Protein AF-A0A231RME1-F1 (afdb_monomer_lite)

Structure (mmCIF, N/CA/C/O backbone):
data_AF-A0A231RME1-F1
#
_entry.id   AF-A0A231RME1-F1
#
loop_
_atom_site.group_PDB
_atom_site.id
_atom_site.type_symbol
_atom_site.label_atom_id
_atom_site.label_alt_id
_atom_site.label_comp_id
_atom_site.label_asym_id
_atom_site.label_entity_id
_atom_site.label_seq_id
_atom_site.pdbx_PDB_ins_code
_atom_site.Cartn_x
_atom_site.Cartn_y
_atom_site.Cartn_z
_atom_site.occupancy
_atom_site.B_iso_or_equiv
_atom_site.auth_seq_id
_atom_site.auth_comp_id
_atom_site.auth_asym_id
_atom_site.auth_atom_id
_atom_site.pdbx_PDB_model_num
ATOM 1 N N . MET A 1 1 ? 8.980 -5.303 16.708 1.00 56.69 1 MET A N 1
ATOM 2 C CA . MET A 1 1 ? 8.091 -5.247 15.528 1.00 56.69 1 MET A CA 1
ATOM 3 C C . MET A 1 1 ? 6.682 -5.530 16.009 1.00 56.69 1 MET A C 1
ATOM 5 O O . MET A 1 1 ? 6.485 -6.589 16.591 1.00 56.69 1 MET A O 1
ATOM 9 N N . ASP A 1 2 ? 5.780 -4.563 15.848 1.00 77.31 2 ASP A N 1
ATOM 10 C CA . ASP A 1 2 ? 4.381 -4.606 16.298 1.00 77.31 2 ASP A CA 1
ATOM 11 C C . ASP A 1 2 ? 3.637 -5.811 15.682 1.00 77.31 2 ASP A C 1
ATOM 13 O O . ASP A 1 2 ? 3.772 -6.073 14.481 1.00 77.31 2 ASP A O 1
ATOM 17 N N . LEU A 1 3 ? 2.917 -6.584 16.503 1.00 76.12 3 LEU A N 1
ATOM 18 C CA . LEU A 1 3 ? 2.185 -7.781 16.069 1.00 76.12 3 LEU A CA 1
ATOM 19 C C . LEU A 1 3 ? 1.099 -7.414 15.048 1.00 76.12 3 LEU A C 1
ATOM 21 O O . LEU A 1 3 ? 0.933 -8.123 14.054 1.00 76.12 3 LEU A O 1
ATOM 25 N N . ASP A 1 4 ? 0.457 -6.262 15.228 1.00 84.50 4 ASP A N 1
ATOM 26 C CA . ASP A 1 4 ? -0.568 -5.745 14.319 1.00 84.50 4 ASP A CA 1
ATOM 27 C C . ASP A 1 4 ? -0.013 -5.523 12.908 1.00 84.50 4 ASP A C 1
ATOM 29 O O . ASP A 1 4 ? -0.642 -5.875 11.907 1.00 84.50 4 ASP A O 1
ATOM 33 N N . LEU A 1 5 ? 1.206 -4.980 12.808 1.00 85.25 5 LEU A N 1
ATOM 34 C CA . LEU A 1 5 ? 1.858 -4.735 11.521 1.00 85.25 5 LEU A CA 1
ATOM 35 C C . LEU A 1 5 ? 2.251 -6.040 10.828 1.00 85.25 5 LEU A C 1
ATOM 37 O O . LEU A 1 5 ? 2.183 -6.113 9.602 1.00 85.25 5 LEU A O 1
ATOM 41 N N . LYS A 1 6 ? 2.619 -7.086 11.582 1.00 87.50 6 LYS A N 1
ATOM 42 C CA . LYS A 1 6 ? 2.860 -8.423 11.008 1.00 87.50 6 LYS A CA 1
ATOM 43 C C . LYS A 1 6 ? 1.594 -9.009 10.403 1.00 87.50 6 LYS A C 1
ATOM 45 O O . LYS A 1 6 ? 1.645 -9.512 9.282 1.00 87.50 6 LYS A O 1
ATOM 50 N N . ILE A 1 7 ? 0.486 -8.938 11.137 1.00 91.69 7 ILE A N 1
ATOM 51 C CA . ILE A 1 7 ? -0.817 -9.429 10.676 1.00 91.69 7 ILE A CA 1
ATOM 52 C C . ILE A 1 7 ? -1.236 -8.661 9.419 1.00 91.69 7 ILE A C 1
ATOM 54 O O . ILE A 1 7 ? -1.547 -9.275 8.401 1.00 91.69 7 ILE A O 1
ATOM 58 N N . SER A 1 8 ? -1.131 -7.332 9.454 1.00 93.44 8 SER A N 1
ATOM 59 C CA . SER A 1 8 ? -1.427 -6.449 8.320 1.00 93.44 8 SER A CA 1
ATOM 60 C C . SER A 1 8 ? -0.587 -6.782 7.084 1.00 93.44 8 SER A C 1
ATOM 62 O O . SER A 1 8 ? -1.101 -6.876 5.974 1.00 93.44 8 SER A O 1
ATOM 64 N N . LEU A 1 9 ? 0.713 -7.015 7.268 1.00 94.81 9 LEU A N 1
ATOM 65 C CA . LEU A 1 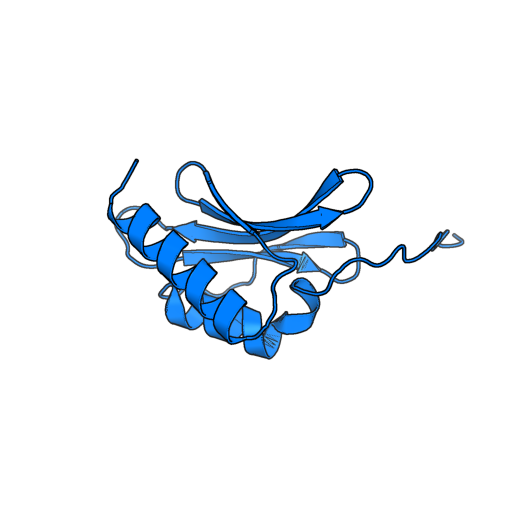9 ? 1.623 -7.395 6.191 1.00 94.81 9 LEU A CA 1
ATOM 66 C C . LEU A 1 9 ? 1.258 -8.756 5.582 1.00 94.81 9 LEU A C 1
ATOM 68 O O . LEU A 1 9 ? 1.270 -8.892 4.358 1.00 94.81 9 LEU A O 1
ATOM 72 N N . GLY A 1 10 ? 0.922 -9.750 6.409 1.00 95.31 10 GLY A N 1
ATOM 73 C CA . GLY A 1 10 ? 0.448 -11.054 5.938 1.00 95.31 10 GLY A CA 1
ATOM 74 C C . GLY A 1 10 ? -0.862 -10.945 5.159 1.00 95.31 10 GLY A C 1
ATOM 75 O O . GLY A 1 10 ? -0.981 -11.512 4.075 1.00 95.31 10 GLY A O 1
ATOM 76 N N . PHE A 1 11 ? -1.805 -10.148 5.664 1.00 95.44 11 PHE A N 1
ATOM 77 C CA . PHE A 1 11 ? -3.080 -9.876 5.005 1.00 95.44 11 PHE A CA 1
ATOM 78 C C . PHE A 1 11 ? -2.897 -9.273 3.605 1.00 95.44 11 PHE A C 1
ATOM 80 O O . PHE A 1 11 ? -3.428 -9.821 2.639 1.00 95.44 11 PHE A O 1
ATOM 87 N N . ILE A 1 12 ? -2.089 -8.210 3.467 1.00 96.62 12 ILE A N 1
ATOM 88 C CA . ILE A 1 12 ? -1.832 -7.584 2.157 1.00 96.62 12 ILE A CA 1
ATOM 89 C C . ILE A 1 12 ? -1.202 -8.598 1.197 1.00 96.62 12 ILE A C 1
ATOM 91 O O . ILE A 1 12 ? -1.660 -8.729 0.065 1.00 96.62 12 ILE A O 1
ATOM 95 N N . ARG A 1 13 ? -0.174 -9.340 1.636 1.00 96.69 13 ARG A N 1
ATOM 96 C CA . ARG A 1 13 ? 0.494 -10.341 0.785 1.00 96.69 13 ARG A CA 1
ATOM 97 C C . ARG A 1 13 ? -0.488 -11.383 0.263 1.00 96.69 13 ARG A C 1
ATOM 99 O O . ARG A 1 13 ? -0.495 -11.645 -0.935 1.00 96.69 13 ARG A O 1
ATOM 106 N N . ASN A 1 14 ? -1.329 -11.925 1.141 1.00 96.19 14 ASN A N 1
ATOM 107 C CA . ASN A 1 14 ? -2.317 -12.931 0.764 1.00 96.19 14 ASN A CA 1
ATOM 108 C C . ASN A 1 14 ? -3.341 -12.370 -0.229 1.00 96.19 14 ASN A C 1
ATOM 110 O O . ASN A 1 14 ? -3.657 -13.046 -1.205 1.00 96.19 14 ASN A O 1
ATOM 114 N N . LYS A 1 15 ? -3.823 -11.133 -0.030 1.00 95.88 15 LYS A N 1
ATOM 115 C CA . LYS A 1 15 ? -4.763 -10.504 -0.970 1.00 95.88 15 LYS A CA 1
ATOM 116 C C . LYS A 1 15 ? -4.120 -10.284 -2.341 1.00 95.88 15 LYS A C 1
ATOM 118 O O . LYS A 1 15 ? -4.689 -10.700 -3.344 1.00 95.88 15 LYS A O 1
ATOM 123 N N . LEU A 1 16 ? -2.919 -9.700 -2.397 1.00 95.81 16 LEU A N 1
ATOM 124 C CA . LEU A 1 16 ? -2.215 -9.466 -3.666 1.00 95.81 16 LEU A CA 1
ATOM 125 C C . LEU A 1 16 ? -1.930 -10.779 -4.413 1.00 95.81 16 LEU A C 1
ATOM 127 O O . LEU A 1 16 ? -2.120 -10.850 -5.626 1.00 95.81 16 LEU A O 1
ATOM 131 N N . GLN A 1 17 ? -1.538 -11.835 -3.693 1.00 95.25 17 GLN A N 1
ATOM 132 C CA . GLN A 1 17 ? -1.352 -13.169 -4.272 1.00 95.25 17 GLN A CA 1
ATOM 133 C C . GLN A 1 17 ? -2.659 -13.768 -4.798 1.00 95.25 17 GLN A C 1
ATOM 135 O O . GLN A 1 17 ? -2.672 -14.288 -5.911 1.00 95.25 17 GLN A O 1
ATOM 140 N N . ALA A 1 18 ? -3.758 -13.663 -4.047 1.00 96.00 18 ALA A N 1
ATOM 141 C CA . ALA A 1 18 ? -5.072 -14.136 -4.485 1.00 96.00 18 ALA A CA 1
ATOM 142 C C . ALA A 1 18 ? -5.570 -13.412 -5.750 1.00 96.00 18 ALA A C 1
ATOM 144 O O . ALA A 1 18 ? -6.309 -13.994 -6.539 1.00 96.00 18 ALA A O 1
ATOM 145 N N . MET A 1 19 ? -5.124 -12.172 -5.972 1.00 94.75 19 MET A N 1
ATOM 146 C CA . MET A 1 19 ? -5.403 -11.386 -7.180 1.00 94.75 19 MET A CA 1
ATOM 147 C C . MET A 1 19 ? -4.430 -11.659 -8.341 1.00 94.75 19 MET A C 1
ATOM 149 O O . MET A 1 19 ? -4.553 -11.043 -9.396 1.00 94.75 19 MET A O 1
ATOM 153 N N . GLY A 1 20 ? -3.446 -12.547 -8.169 1.00 95.38 20 GLY A N 1
ATOM 154 C CA . GLY A 1 20 ? -2.445 -12.852 -9.196 1.00 95.38 20 GLY A CA 1
ATOM 155 C C . GLY A 1 20 ? -1.363 -11.780 -9.379 1.00 95.38 20 GLY A C 1
ATOM 156 O O . GLY A 1 20 ? -0.592 -11.852 -10.333 1.00 95.38 20 GLY A O 1
ATOM 157 N N . LEU A 1 21 ? -1.253 -10.804 -8.471 1.00 94.62 21 LEU A N 1
ATOM 158 C CA . LEU A 1 21 ? -0.252 -9.729 -8.520 1.00 94.62 21 LEU A CA 1
ATOM 159 C C . LEU A 1 21 ? 1.092 -10.198 -7.936 1.00 94.62 21 LEU A C 1
ATOM 161 O O . LEU A 1 21 ? 1.607 -9.648 -6.961 1.00 94.62 21 LEU A O 1
ATOM 165 N N . THR A 1 22 ? 1.657 -11.259 -8.511 1.00 93.19 22 THR A N 1
ATOM 166 C CA . THR A 1 22 ? 2.834 -11.964 -7.969 1.00 93.19 22 THR A CA 1
ATOM 167 C C . THR A 1 22 ? 4.149 -11.204 -8.129 1.00 93.19 22 THR A C 1
ATOM 169 O O . THR A 1 22 ? 5.140 -11.565 -7.500 1.00 93.19 22 THR A O 1
ATOM 172 N N . HIS A 1 23 ? 4.183 -10.160 -8.960 1.00 92.94 23 HIS A N 1
ATOM 173 C CA . HIS A 1 23 ? 5.335 -9.262 -9.104 1.00 92.94 23 HIS A CA 1
ATOM 174 C C . HIS A 1 23 ? 5.470 -8.272 -7.940 1.00 92.94 23 HIS A C 1
ATOM 176 O O . HIS A 1 23 ? 6.490 -7.587 -7.836 1.00 92.94 23 HIS A O 1
ATOM 182 N N . LEU A 1 24 ? 4.456 -8.182 -7.074 1.00 95.75 24 LEU A N 1
ATOM 183 C CA . LEU A 1 24 ? 4.454 -7.298 -5.917 1.00 95.75 24 LEU A CA 1
ATOM 184 C C . LEU A 1 24 ? 4.964 -8.006 -4.665 1.00 95.75 24 LEU A C 1
ATOM 186 O O . LEU A 1 24 ? 4.630 -9.148 -4.356 1.00 95.75 24 LEU A O 1
ATOM 190 N N . SER A 1 25 ? 5.743 -7.265 -3.896 1.00 96.25 25 SER A N 1
ATOM 191 C CA . SER A 1 25 ? 6.221 -7.608 -2.569 1.00 96.25 25 SER A CA 1
ATOM 192 C C . SER A 1 25 ? 5.752 -6.564 -1.563 1.00 96.25 25 SER A C 1
ATOM 194 O O . SER A 1 25 ? 5.451 -5.420 -1.901 1.00 96.25 25 SER A O 1
ATOM 196 N N . VAL A 1 26 ? 5.682 -6.972 -0.296 1.00 96.75 26 VAL A N 1
ATOM 197 C CA . VAL A 1 26 ? 5.234 -6.108 0.801 1.00 96.75 26 VAL A CA 1
ATOM 198 C C . VAL A 1 26 ? 6.228 -6.192 1.943 1.00 96.75 26 VAL A C 1
ATOM 200 O O . VAL A 1 26 ? 6.609 -7.299 2.341 1.00 96.75 26 VAL A O 1
ATOM 203 N N . ARG A 1 27 ? 6.617 -5.054 2.514 1.00 96.12 27 ARG A N 1
ATOM 204 C CA . ARG A 1 27 ? 7.409 -4.993 3.752 1.00 96.12 27 ARG A CA 1
ATOM 205 C C . ARG A 1 27 ? 6.857 -3.960 4.723 1.00 96.12 27 ARG A C 1
ATOM 207 O O . ARG A 1 27 ? 6.146 -3.046 4.328 1.00 96.12 27 ARG A O 1
ATOM 214 N N . SER A 1 28 ? 7.228 -4.085 5.989 1.00 95.00 28 SER A N 1
ATOM 215 C CA . SER A 1 28 ? 6.956 -3.076 7.011 1.00 95.00 28 SER A CA 1
ATOM 216 C C . SER A 1 28 ? 8.203 -2.235 7.279 1.00 95.00 28 SER A C 1
ATOM 218 O O . SER A 1 28 ? 9.292 -2.793 7.422 1.00 95.00 28 SER A O 1
ATOM 220 N N . GLN A 1 29 ? 8.042 -0.922 7.421 1.00 93.69 29 GLN A N 1
ATOM 221 C CA . GLN A 1 29 ? 9.092 0.002 7.853 1.00 93.69 29 GLN A CA 1
ATOM 222 C C . GLN A 1 29 ? 8.491 1.042 8.803 1.00 93.69 29 GLN A C 1
ATOM 224 O O . GLN A 1 29 ? 7.630 1.826 8.414 1.00 93.69 29 GLN A O 1
ATOM 229 N N . GLY A 1 30 ? 8.919 1.040 10.068 1.00 92.00 30 GLY A N 1
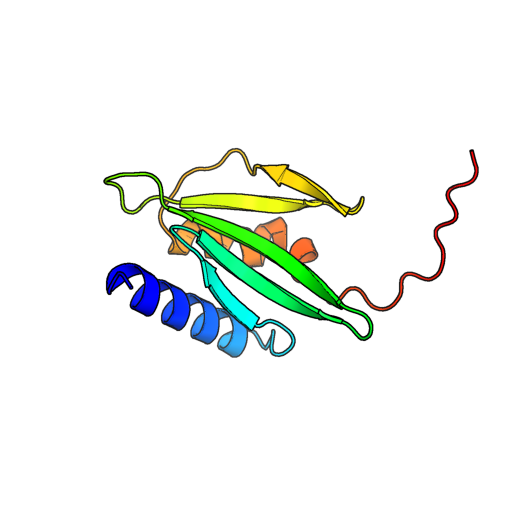ATOM 230 C CA . GLY A 1 30 ? 8.299 1.880 11.095 1.00 92.00 30 GLY A CA 1
ATOM 231 C C . GLY A 1 30 ? 6.807 1.564 11.236 1.00 92.00 30 GLY A C 1
ATOM 232 O O . GLY A 1 30 ? 6.450 0.442 11.585 1.00 92.00 30 GLY A O 1
ATOM 233 N N . ARG A 1 31 ? 5.951 2.549 10.942 1.00 92.44 31 ARG A N 1
ATOM 234 C CA . ARG A 1 31 ? 4.478 2.430 10.956 1.00 92.44 31 ARG A CA 1
ATOM 235 C C . ARG A 1 31 ? 3.875 2.207 9.569 1.00 92.44 31 ARG A C 1
ATOM 237 O O . ARG A 1 31 ? 2.655 2.220 9.418 1.00 92.44 31 ARG A O 1
ATOM 244 N N . SER A 1 32 ? 4.723 2.043 8.562 1.00 94.75 32 SER A N 1
ATOM 245 C CA . SER A 1 32 ? 4.315 1.977 7.169 1.00 94.75 32 SER A CA 1
ATOM 246 C C . SER A 1 32 ? 4.387 0.551 6.638 1.00 94.75 32 SER A C 1
ATOM 248 O O . SER A 1 32 ? 5.306 -0.209 6.956 1.00 94.75 32 SER A O 1
ATOM 250 N N . LEU A 1 33 ? 3.418 0.204 5.801 1.00 96.25 33 LEU A N 1
ATOM 251 C CA . LEU A 1 33 ? 3.382 -0.986 4.965 1.00 96.25 33 LEU A CA 1
ATOM 252 C C . LEU A 1 33 ? 3.666 -0.530 3.535 1.00 96.25 33 LEU A C 1
ATOM 254 O O . LEU A 1 33 ? 2.941 0.289 2.977 1.00 96.25 33 LEU A O 1
ATOM 258 N N . ILE A 1 34 ? 4.761 -1.021 2.976 1.00 96.25 34 ILE A N 1
ATOM 259 C CA . ILE A 1 34 ? 5.287 -0.613 1.679 1.00 96.25 34 ILE A CA 1
ATOM 260 C C . ILE A 1 34 ? 5.013 -1.741 0.698 1.00 96.25 34 ILE A C 1
ATOM 262 O O . ILE A 1 34 ? 5.491 -2.858 0.909 1.00 96.25 34 ILE A O 1
ATOM 266 N N . ILE A 1 35 ? 4.267 -1.436 -0.358 1.00 96.38 35 ILE A N 1
ATOM 267 C CA . ILE A 1 35 ? 4.020 -2.314 -1.500 1.00 96.38 35 ILE A CA 1
ATOM 268 C C . ILE A 1 35 ? 4.966 -1.874 -2.611 1.00 96.38 35 ILE A C 1
ATOM 270 O O . ILE A 1 35 ? 4.993 -0.698 -2.975 1.00 96.38 35 ILE A O 1
ATOM 274 N N . PHE A 1 36 ? 5.753 -2.802 -3.136 1.00 94.62 36 PHE A N 1
ATOM 275 C CA . PHE A 1 36 ? 6.792 -2.524 -4.123 1.00 94.62 36 PHE A CA 1
ATOM 276 C C . PHE A 1 36 ? 6.926 -3.675 -5.119 1.00 94.62 36 PHE A C 1
ATOM 278 O O . PHE A 1 36 ? 6.488 -4.788 -4.841 1.00 94.62 36 PHE A O 1
ATOM 285 N N . SER A 1 37 ? 7.558 -3.429 -6.260 1.00 93.00 37 SER A N 1
ATOM 286 C CA . SER A 1 37 ? 8.029 -4.470 -7.177 1.00 93.00 37 SER A CA 1
ATOM 287 C C . SER A 1 37 ? 9.542 -4.387 -7.347 1.00 93.00 37 SER A C 1
ATOM 289 O O . SER A 1 37 ? 10.151 -3.335 -7.145 1.00 93.00 37 SER A O 1
ATOM 291 N N . MET A 1 38 ? 10.150 -5.512 -7.718 1.00 92.12 38 MET A N 1
ATOM 292 C CA . MET A 1 38 ? 11.547 -5.549 -8.142 1.00 92.12 38 MET A CA 1
ATOM 293 C C . MET A 1 38 ? 11.604 -5.337 -9.655 1.00 92.12 38 MET A C 1
ATOM 295 O O . MET A 1 38 ? 11.194 -6.206 -10.426 1.00 92.12 38 MET A O 1
ATOM 299 N N . GLU A 1 39 ? 12.093 -4.175 -10.072 1.00 86.12 39 GLU A N 1
ATOM 300 C CA . GLU A 1 39 ? 12.363 -3.850 -11.471 1.00 86.12 39 GLU A CA 1
ATOM 301 C C . GLU A 1 39 ? 13.837 -4.171 -11.792 1.00 86.12 39 GLU A C 1
ATOM 303 O O . GLU A 1 39 ? 14.645 -4.331 -10.873 1.00 86.12 39 GLU A O 1
ATOM 308 N N . PRO A 1 40 ? 14.250 -4.262 -13.071 1.00 82.38 40 PRO A N 1
ATOM 309 C CA . PRO A 1 40 ? 15.594 -4.731 -13.425 1.00 82.38 40 PRO A CA 1
ATOM 310 C C . PRO A 1 40 ? 16.743 -3.903 -12.831 1.00 82.38 40 PRO A C 1
ATOM 312 O O . PRO A 1 40 ? 17.859 -4.402 -12.707 1.00 82.38 40 PRO A O 1
ATOM 315 N N . LYS A 1 41 ? 16.488 -2.632 -12.502 1.00 81.25 41 LYS A N 1
ATOM 316 C CA . LYS A 1 41 ? 17.502 -1.683 -12.021 1.00 81.25 41 LYS A CA 1
ATOM 317 C C . LYS A 1 41 ? 17.346 -1.329 -10.550 1.00 81.25 41 LYS A C 1
ATOM 319 O O . LYS A 1 41 ? 18.335 -0.991 -9.908 1.00 81.25 41 LYS A O 1
ATOM 324 N N . GLU A 1 42 ? 16.125 -1.374 -10.032 1.00 87.62 42 GLU A N 1
ATOM 325 C CA . GLU A 1 42 ? 15.824 -0.879 -8.700 1.00 87.62 42 GLU A CA 1
ATOM 326 C C . GLU A 1 42 ? 14.496 -1.413 -8.180 1.00 87.62 42 GLU A C 1
ATOM 328 O O . GLU A 1 42 ? 13.695 -2.031 -8.881 1.00 87.62 42 GLU A O 1
ATOM 333 N N . GLU A 1 43 ? 14.266 -1.141 -6.909 1.00 91.00 43 GLU A N 1
ATOM 334 C CA . GLU A 1 43 ? 12.966 -1.326 -6.313 1.00 91.00 43 GLU A CA 1
A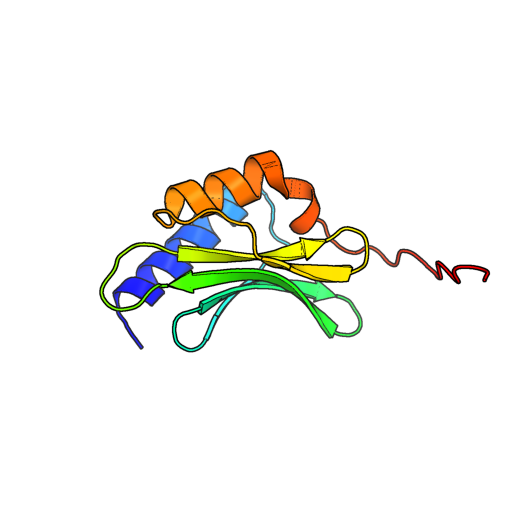TOM 335 C C . GLU A 1 43 ? 12.026 -0.178 -6.700 1.00 91.00 43 GLU A C 1
ATOM 337 O O . GLU A 1 43 ? 12.315 0.987 -6.427 1.00 91.00 43 GLU A O 1
ATOM 342 N N . ALA A 1 44 ? 10.864 -0.511 -7.259 1.00 90.25 44 ALA A N 1
ATOM 343 C CA . ALA A 1 44 ? 9.809 0.457 -7.526 1.00 90.25 44 ALA A CA 1
ATOM 344 C C . ALA A 1 44 ? 8.735 0.377 -6.439 1.00 90.25 44 ALA A C 1
ATOM 346 O O . ALA A 1 44 ? 7.924 -0.553 -6.403 1.00 90.25 44 ALA A O 1
ATOM 347 N N . ILE A 1 45 ? 8.701 1.371 -5.549 1.00 93.12 45 ILE A N 1
ATOM 348 C CA . ILE A 1 45 ? 7.622 1.497 -4.566 1.00 93.12 45 ILE A CA 1
ATOM 349 C C . ILE A 1 45 ? 6.332 1.884 -5.304 1.00 93.12 45 ILE A C 1
ATOM 351 O O . ILE A 1 45 ? 6.301 2.841 -6.075 1.00 93.12 45 ILE A O 1
ATOM 355 N N . ARG A 1 46 ? 5.258 1.135 -5.055 1.00 93.00 46 ARG A N 1
ATOM 356 C CA . ARG A 1 46 ? 3.939 1.295 -5.687 1.00 93.00 46 ARG A CA 1
ATOM 357 C C . ARG A 1 46 ? 2.990 2.094 -4.811 1.00 93.00 46 ARG A C 1
ATOM 359 O O . ARG A 1 46 ? 2.367 3.055 -5.258 1.00 93.00 46 ARG A O 1
ATOM 366 N N . ALA A 1 47 ? 2.941 1.714 -3.539 1.00 95.69 47 ALA A N 1
ATOM 367 C CA . ALA A 1 47 ? 2.097 2.343 -2.543 1.00 95.69 47 ALA A CA 1
ATOM 368 C C . ALA A 1 47 ? 2.714 2.220 -1.149 1.00 95.69 47 ALA A C 1
ATOM 370 O O . ALA A 1 47 ? 3.409 1.252 -0.831 1.00 95.69 47 ALA A O 1
ATOM 371 N N . VAL A 1 48 ? 2.418 3.198 -0.302 1.00 96.94 48 VAL A N 1
ATOM 372 C CA . VAL A 1 48 ? 2.801 3.224 1.106 1.00 96.94 48 VAL A CA 1
ATOM 373 C C . VAL A 1 48 ? 1.554 3.483 1.935 1.00 96.94 48 VAL A C 1
ATOM 375 O O . VAL A 1 48 ? 0.956 4.550 1.829 1.00 96.94 48 VAL A O 1
ATOM 378 N N . LEU A 1 49 ? 1.178 2.527 2.781 1.00 96.81 49 LEU A N 1
ATOM 379 C CA . LEU A 1 49 ? 0.102 2.677 3.754 1.00 96.81 49 LEU A CA 1
ATOM 380 C C . LEU A 1 49 ? 0.721 2.975 5.117 1.00 96.81 49 LEU A C 1
ATOM 382 O O . LEU A 1 49 ? 1.412 2.128 5.677 1.00 96.81 49 LEU A O 1
ATOM 386 N N . THR A 1 50 ? 0.490 4.162 5.665 1.00 95.38 50 THR A N 1
ATOM 387 C CA . THR A 1 50 ? 1.058 4.590 6.950 1.00 95.38 50 THR A CA 1
ATOM 388 C C . THR A 1 50 ? -0.015 4.592 8.025 1.00 95.38 50 THR A C 1
ATOM 390 O O . THR A 1 50 ? -1.007 5.307 7.897 1.00 95.38 50 THR A O 1
ATOM 393 N N . ARG A 1 51 ? 0.189 3.808 9.088 1.00 94.12 51 ARG A N 1
ATOM 394 C CA . ARG A 1 51 ? -0.719 3.757 10.240 1.00 94.12 51 ARG A CA 1
ATOM 395 C C . ARG A 1 51 ? -0.672 5.077 11.011 1.00 94.12 51 ARG A C 1
ATOM 397 O O . ARG A 1 51 ? 0.415 5.566 11.335 1.00 94.12 51 ARG A O 1
ATOM 404 N N . LEU A 1 52 ? -1.841 5.623 11.332 1.00 92.44 52 LEU A N 1
ATOM 405 C CA . LEU A 1 52 ? -1.980 6.807 12.178 1.00 92.44 52 LEU A CA 1
ATOM 406 C C . LEU A 1 52 ? -1.820 6.451 13.663 1.00 92.44 52 LEU A C 1
ATOM 408 O O . LEU A 1 52 ? -2.228 5.379 14.114 1.00 92.44 52 LEU A O 1
ATOM 412 N N . ASP A 1 53 ? -1.215 7.357 14.434 1.00 85.62 53 ASP A N 1
ATOM 413 C CA . ASP A 1 53 ? -0.890 7.114 15.842 1.00 85.62 53 ASP A CA 1
ATOM 414 C C . ASP A 1 53 ? -2.122 6.843 16.703 1.00 85.62 53 ASP A C 1
ATOM 416 O O . ASP A 1 53 ? -3.098 7.591 16.673 1.00 85.62 53 ASP A O 1
ATOM 420 N N . GLY A 1 54 ? -2.055 5.768 17.495 1.00 78.25 54 GLY A N 1
ATOM 421 C CA . GLY A 1 54 ? -3.130 5.370 18.406 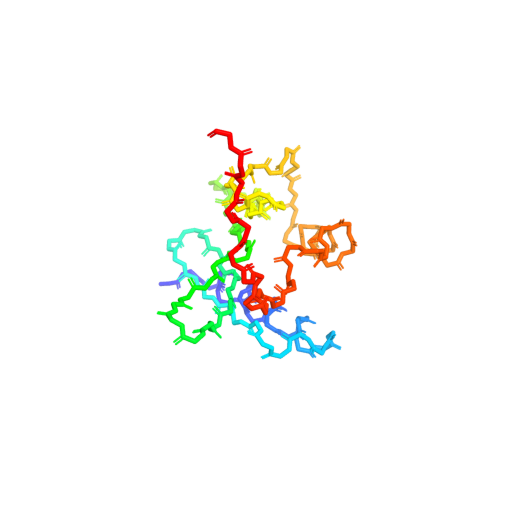1.00 78.25 54 GLY A CA 1
ATOM 422 C C . GLY A 1 54 ? -4.413 4.903 17.710 1.00 78.25 54 GLY A C 1
ATOM 423 O O . GLY A 1 54 ? -5.434 4.760 18.378 1.00 78.25 54 GLY A O 1
ATOM 424 N N . ARG A 1 55 ? -4.386 4.669 16.389 1.00 81.12 55 ARG A N 1
ATOM 425 C CA . ARG A 1 55 ? -5.555 4.276 15.588 1.00 81.12 55 ARG A CA 1
ATOM 426 C C . ARG A 1 55 ? -5.296 3.005 14.776 1.00 81.12 55 ARG A C 1
ATOM 428 O O . ARG A 1 55 ? -4.157 2.575 14.588 1.00 81.12 55 ARG A O 1
ATOM 435 N N . GLN A 1 56 ? -6.373 2.389 14.291 1.00 86.50 56 GLN A N 1
ATOM 436 C CA . GLN A 1 56 ? -6.331 1.300 13.299 1.00 86.50 56 GLN A CA 1
ATOM 437 C C . GLN A 1 56 ? -6.556 1.813 11.864 1.00 86.50 56 GLN A C 1
ATOM 439 O O . GLN A 1 56 ? -6.875 1.050 10.958 1.00 86.50 56 GLN A O 1
ATOM 444 N N . GLU A 1 57 ? -6.376 3.118 11.670 1.00 94.31 57 GLU A N 1
ATOM 445 C CA . GLU A 1 57 ? -6.551 3.808 10.399 1.00 94.31 57 GLU A CA 1
ATOM 446 C C . GLU A 1 57 ? -5.205 4.022 9.707 1.00 94.31 57 GLU A C 1
ATOM 448 O O . GLU A 1 57 ? -4.162 4.192 10.350 1.00 94.31 57 GLU A O 1
ATOM 453 N N . TYR A 1 58 ? -5.252 4.053 8.384 1.00 96.12 58 TYR A N 1
ATOM 454 C CA . TYR A 1 58 ? -4.117 4.239 7.504 1.00 96.12 58 TYR A CA 1
ATOM 455 C C . TYR A 1 58 ? -4.369 5.417 6.572 1.00 96.12 58 TYR A C 1
ATOM 457 O O . TYR A 1 58 ? -5.502 5.693 6.181 1.00 96.12 58 TYR A O 1
ATOM 465 N N . VAL A 1 59 ? -3.281 6.077 6.193 1.00 96.31 59 VAL A N 1
ATOM 466 C CA . VAL A 1 59 ? -3.229 6.995 5.052 1.00 96.31 59 VAL A CA 1
ATOM 467 C C . VAL A 1 59 ? -2.382 6.379 3.953 1.00 96.31 59 VAL A C 1
ATOM 469 O O . VAL A 1 59 ? -1.419 5.664 4.244 1.00 96.31 59 VAL A O 1
ATOM 472 N N . MET A 1 60 ? -2.723 6.655 2.698 1.00 96.94 60 MET A N 1
ATOM 473 C CA . MET A 1 60 ? -2.065 6.045 1.547 1.00 96.94 60 MET A CA 1
ATOM 474 C C . MET A 1 60 ? -1.313 7.084 0.721 1.00 96.94 60 MET A C 1
ATOM 476 O O . MET A 1 60 ? -1.869 8.111 0.341 1.00 96.94 60 MET A O 1
ATOM 480 N N . THR A 1 61 ? -0.064 6.787 0.385 1.00 96.94 61 THR A N 1
ATOM 481 C CA . THR A 1 61 ? 0.725 7.549 -0.586 1.00 96.94 61 THR A CA 1
ATOM 482 C C . THR A 1 61 ? 1.043 6.647 -1.771 1.00 96.94 61 THR A C 1
ATOM 484 O O . THR A 1 61 ? 1.516 5.527 -1.580 1.00 96.94 61 THR A O 1
ATOM 487 N N . ILE A 1 62 ? 0.810 7.126 -2.990 1.00 94.69 62 ILE A N 1
ATOM 488 C CA . ILE A 1 62 ? 1.043 6.384 -4.237 1.00 94.69 62 ILE A CA 1
ATOM 489 C C . ILE A 1 62 ? 1.947 7.171 -5.183 1.00 94.69 62 ILE A C 1
ATOM 491 O O . ILE A 1 62 ? 2.009 8.402 -5.117 1.00 94.69 62 ILE A O 1
ATOM 495 N N . ALA A 1 63 ? 2.620 6.473 -6.094 1.00 84.75 63 ALA A N 1
ATOM 496 C CA . ALA A 1 63 ? 3.213 7.111 -7.262 1.00 84.75 63 ALA A CA 1
ATOM 497 C C . ALA A 1 63 ? 2.116 7.332 -8.316 1.00 84.75 63 ALA A C 1
ATOM 499 O O . ALA A 1 63 ? 1.448 6.389 -8.740 1.00 84.75 63 ALA A O 1
ATOM 500 N N . ASN A 1 64 ? 1.901 8.577 -8.739 1.00 77.38 64 ASN A N 1
ATOM 501 C CA . ASN A 1 64 ? 0.952 8.872 -9.811 1.00 77.38 64 ASN A CA 1
ATOM 502 C C . ASN A 1 64 ? 1.526 8.508 -11.195 1.00 77.38 64 ASN A C 1
ATOM 504 O O . ASN A 1 64 ? 2.690 8.138 -11.332 1.00 77.38 64 ASN A O 1
ATOM 508 N N . HIS A 1 65 ? 0.726 8.679 -12.250 1.00 71.62 65 HIS A N 1
ATOM 509 C CA . HIS A 1 65 ? 1.123 8.383 -13.636 1.00 71.62 65 HIS A CA 1
ATOM 510 C C . HIS A 1 65 ? 2.352 9.170 -14.145 1.00 71.62 65 HIS A C 1
ATOM 512 O O . HIS A 1 65 ? 2.884 8.846 -15.201 1.00 71.62 65 HIS A O 1
ATOM 518 N N . ARG A 1 66 ? 2.804 10.210 -13.429 1.00 72.38 66 ARG A N 1
ATOM 519 C CA . ARG A 1 66 ? 4.021 10.988 -13.738 1.00 72.38 66 ARG A CA 1
ATOM 520 C C . ARG A 1 66 ? 5.214 10.583 -12.870 1.00 72.38 66 ARG A C 1
ATOM 522 O O . ARG A 1 66 ? 6.201 11.313 -12.830 1.00 72.38 66 ARG A O 1
ATOM 529 N N . GLY A 1 67 ? 5.089 9.498 -12.106 1.00 70.94 67 GLY A N 1
ATOM 530 C CA . GLY A 1 67 ? 6.091 9.059 -11.138 1.00 70.94 67 GLY A CA 1
ATOM 531 C C . GLY A 1 67 ? 6.229 9.982 -9.923 1.00 70.94 67 GLY A C 1
ATOM 532 O 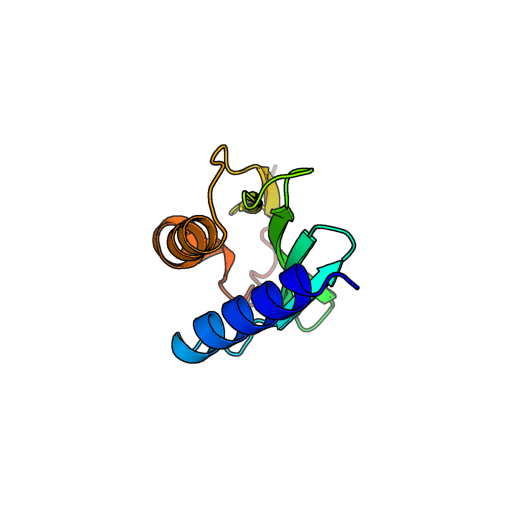O . GLY A 1 67 ? 7.190 9.852 -9.170 1.00 70.94 67 GLY A O 1
ATOM 533 N N . LYS A 1 68 ? 5.303 10.930 -9.709 1.00 82.75 68 LYS A N 1
ATOM 534 C CA . LYS A 1 68 ? 5.328 11.806 -8.529 1.00 82.75 68 LYS A CA 1
ATOM 535 C C . LYS A 1 68 ? 4.544 11.181 -7.382 1.00 82.75 68 LYS A C 1
ATOM 537 O O . LYS A 1 68 ? 3.431 10.699 -7.581 1.00 82.75 68 LYS A O 1
ATOM 542 N N . TRP A 1 69 ? 5.104 11.265 -6.179 1.00 90.94 69 TRP A N 1
ATOM 543 C CA . TRP A 1 69 ? 4.437 10.841 -4.953 1.00 90.94 69 TRP A CA 1
ATOM 544 C C . TRP A 1 69 ? 3.268 11.758 -4.616 1.00 90.94 69 TRP A C 1
ATOM 546 O O . TRP A 1 69 ? 3.422 12.979 -4.546 1.00 90.94 69 TRP A O 1
ATOM 556 N N . GLN A 1 70 ? 2.104 11.158 -4.399 1.00 93.38 70 GLN A N 1
ATOM 557 C CA . GLN A 1 70 ? 0.876 11.854 -4.058 1.00 93.38 70 GLN A CA 1
ATOM 558 C C . GLN A 1 70 ? 0.187 11.153 -2.889 1.00 93.38 70 GLN A C 1
ATOM 560 O O . GLN A 1 70 ? 0.009 9.935 -2.894 1.00 93.38 70 GLN A O 1
ATOM 565 N N . LEU A 1 71 ? -0.217 11.947 -1.898 1.00 94.56 71 LEU A N 1
ATOM 566 C CA . LEU A 1 71 ? -1.099 11.499 -0.829 1.00 94.56 71 LEU A CA 1
ATOM 567 C C . LEU A 1 71 ? -2.511 11.311 -1.393 1.00 94.56 71 LEU A C 1
ATOM 569 O O . LEU A 1 71 ? -3.056 12.216 -2.030 1.00 94.56 71 LEU A O 1
ATOM 573 N N . VAL A 1 72 ? -3.107 10.155 -1.136 1.00 94.12 72 VAL A N 1
ATOM 574 C CA . VAL A 1 72 ? -4.530 9.915 -1.358 1.00 94.12 72 VAL A CA 1
ATOM 575 C C . VAL A 1 72 ? -5.271 10.535 -0.169 1.00 94.12 72 VAL A C 1
ATOM 577 O O . VAL A 1 72 ? -4.989 10.152 0.967 1.00 94.12 72 VAL A O 1
ATOM 580 N N . PRO A 1 73 ? -6.175 11.513 -0.377 1.00 91.81 73 PRO A N 1
ATOM 581 C CA . PRO A 1 73 ? -6.821 12.262 0.704 1.00 91.81 73 PRO A CA 1
ATOM 582 C C . PRO A 1 73 ? -7.960 11.460 1.355 1.00 91.81 73 PRO A C 1
A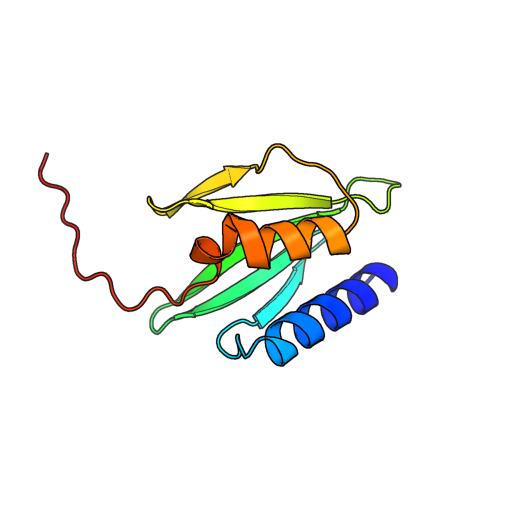TOM 584 O O . PRO A 1 73 ? -9.067 11.961 1.534 1.00 91.81 73 PRO A O 1
ATOM 587 N N . VAL A 1 74 ? -7.691 10.198 1.680 1.00 92.50 74 VAL A N 1
ATOM 588 C CA . VAL A 1 74 ? -8.622 9.270 2.312 1.00 92.50 74 VAL A CA 1
ATOM 589 C C . VAL A 1 74 ? -7.909 8.606 3.482 1.00 92.50 74 VAL A C 1
ATOM 591 O O . VAL A 1 74 ? -6.727 8.264 3.406 1.00 92.50 74 VAL A O 1
ATOM 594 N N . VAL A 1 75 ? -8.642 8.476 4.581 1.00 95.44 75 VAL A N 1
ATOM 595 C CA . VAL A 1 75 ? -8.206 7.825 5.812 1.00 95.44 75 VAL A CA 1
ATOM 596 C C . VAL A 1 75 ? -9.193 6.711 6.099 1.00 95.44 75 VAL A C 1
ATOM 598 O O . VAL A 1 75 ? -10.397 6.953 6.055 1.00 95.44 75 VAL A O 1
ATOM 601 N N . GLY A 1 76 ? -8.705 5.515 6.401 1.00 95.44 76 GLY A N 1
ATOM 602 C CA . GLY A 1 76 ? -9.596 4.406 6.719 1.00 95.44 76 GLY A CA 1
ATOM 603 C C . GLY A 1 76 ? -8.868 3.161 7.208 1.00 95.44 76 GLY A C 1
ATOM 604 O O . GLY A 1 76 ? -7.633 3.141 7.270 1.00 95.44 76 GLY A O 1
ATOM 605 N N . PRO A 1 77 ? -9.612 2.113 7.589 1.00 95.50 77 PRO A N 1
ATOM 606 C CA . PRO A 1 77 ? -9.038 0.828 7.952 1.00 95.50 77 PRO A CA 1
ATOM 607 C C . PRO A 1 77 ? -8.251 0.224 6.785 1.00 95.50 77 PRO A C 1
ATOM 609 O O . PRO A 1 77 ? -8.472 0.530 5.612 1.00 95.50 77 PRO A O 1
ATOM 612 N N . LEU A 1 78 ? -7.335 -0.689 7.114 1.00 94.88 78 LEU A N 1
ATOM 613 C CA . LEU A 1 78 ? -6.453 -1.323 6.133 1.00 94.88 78 LEU A CA 1
ATOM 614 C C . LEU A 1 78 ? -7.210 -1.954 4.956 1.00 94.88 78 LEU A C 1
ATOM 616 O O . LEU A 1 78 ? -6.745 -1.867 3.824 1.00 94.88 78 LEU A O 1
ATOM 620 N N . GLN A 1 79 ? -8.349 -2.595 5.229 1.00 94.50 79 GLN A N 1
ATOM 621 C CA . GLN A 1 79 ? -9.162 -3.239 4.203 1.00 94.50 79 GLN A CA 1
ATOM 622 C C . GLN A 1 79 ? -9.670 -2.226 3.173 1.00 94.50 79 GLN A C 1
ATOM 624 O O . GLN A 1 79 ? -9.413 -2.418 1.993 1.00 94.50 79 GLN A O 1
ATOM 629 N N . GLU A 1 80 ? -10.273 -1.118 3.610 1.00 95.69 80 GLU A N 1
ATOM 630 C CA . GLU A 1 80 ? -10.760 -0.062 2.709 1.00 95.69 80 GLU A CA 1
ATOM 631 C C . GLU A 1 80 ? -9.629 0.560 1.890 1.00 95.69 80 GLU A C 1
ATOM 633 O O . GLU A 1 80 ? -9.774 0.785 0.691 1.00 95.69 80 GLU A O 1
ATOM 638 N N . MET A 1 81 ? -8.469 0.798 2.515 1.00 96.31 81 MET A N 1
ATOM 639 C CA . MET A 1 81 ? -7.306 1.313 1.788 1.00 96.31 81 MET A CA 1
ATOM 640 C C . MET A 1 81 ? -6.830 0.329 0.724 1.00 96.31 81 MET A C 1
ATOM 642 O O . MET A 1 81 ? -6.397 0.735 -0.351 1.00 96.31 81 MET A O 1
ATOM 646 N N . LEU A 1 82 ? -6.891 -0.966 1.020 1.00 95.25 82 LEU A N 1
ATOM 647 C CA . LEU A 1 82 ? -6.457 -1.994 0.096 1.00 95.25 82 LEU A CA 1
ATOM 648 C C . LEU A 1 82 ? -7.484 -2.242 -1.012 1.00 95.25 82 LEU A C 1
ATOM 650 O O . LEU A 1 82 ? -7.069 -2.530 -2.123 1.00 95.25 82 LEU A O 1
ATOM 654 N N . ASP A 1 83 ? -8.781 -2.128 -0.731 1.00 95.12 83 ASP A N 1
ATOM 655 C CA . ASP A 1 83 ? -9.855 -2.176 -1.732 1.00 95.12 83 ASP A CA 1
ATOM 656 C C . ASP A 1 83 ? -9.722 -0.990 -2.699 1.00 95.12 83 ASP A C 1
ATOM 658 O O . ASP A 1 83 ? -9.584 -1.187 -3.901 1.00 95.12 83 ASP A O 1
ATOM 662 N N . MET A 1 84 ? -9.573 0.233 -2.181 1.00 95.44 84 MET A N 1
ATOM 663 C CA . MET A 1 84 ? -9.300 1.419 -3.003 1.00 95.44 84 MET A CA 1
ATOM 664 C C . MET A 1 84 ? -8.035 1.265 -3.856 1.00 95.44 84 MET A C 1
ATOM 666 O O . MET A 1 84 ? -8.008 1.651 -5.025 1.00 95.44 84 MET A O 1
ATOM 670 N N . LEU A 1 85 ? -6.968 0.703 -3.281 1.00 94.81 85 LEU A N 1
ATOM 671 C CA . LEU A 1 85 ? -5.717 0.487 -3.999 1.00 94.81 85 LEU A CA 1
ATOM 672 C C . LEU A 1 85 ? -5.861 -0.543 -5.128 1.00 94.81 85 LEU A C 1
ATOM 674 O O . LEU A 1 85 ? -5.233 -0.384 -6.175 1.00 94.81 85 LEU A O 1
ATOM 678 N N . THR A 1 86 ? -6.649 -1.599 -4.916 1.00 94.38 86 THR A N 1
ATOM 679 C CA . THR A 1 86 ? -6.813 -2.690 -5.886 1.00 94.38 86 THR A CA 1
ATOM 680 C C . THR A 1 86 ? -7.893 -2.436 -6.926 1.00 94.38 86 THR A C 1
ATOM 682 O O . THR A 1 86 ? -7.819 -3.036 -7.997 1.00 94.38 86 THR A O 1
ATOM 685 N N . ASP A 1 87 ? -8.840 -1.547 -6.636 1.00 93.69 87 ASP A N 1
ATOM 686 C CA . ASP A 1 87 ? -10.022 -1.333 -7.466 1.00 93.69 87 ASP A CA 1
ATOM 687 C C . ASP A 1 87 ? -9.905 0.014 -8.199 1.00 93.69 87 ASP A C 1
ATOM 689 O O . ASP A 1 87 ? -9.737 0.051 -9.419 1.00 93.69 87 ASP A O 1
ATOM 693 N N . ASP A 1 88 ? -9.879 1.126 -7.459 1.00 93.62 88 ASP A N 1
ATOM 694 C CA . ASP A 1 88 ? -9.879 2.483 -8.029 1.00 93.62 88 ASP A CA 1
ATOM 695 C C . ASP A 1 88 ? -8.488 2.944 -8.489 1.00 93.62 88 ASP A C 1
ATOM 697 O O . ASP A 1 88 ? -8.336 3.683 -9.466 1.00 93.62 88 ASP A O 1
ATOM 701 N N . LEU A 1 89 ? -7.445 2.522 -7.770 1.00 92.56 89 LEU A N 1
ATOM 702 C CA . LEU A 1 89 ? -6.058 2.944 -7.985 1.00 92.56 89 LEU A CA 1
ATOM 703 C C . LEU A 1 89 ? -5.180 1.806 -8.519 1.00 92.56 89 LEU A C 1
ATOM 705 O O . LEU A 1 89 ? -3.950 1.882 -8.434 1.00 92.56 89 LEU A O 1
ATOM 709 N N . ALA A 1 90 ? -5.790 0.783 -9.122 1.00 91.88 90 ALA A N 1
ATOM 710 C CA . ALA A 1 90 ? -5.108 -0.418 -9.608 1.00 91.88 90 ALA A CA 1
ATOM 711 C C . ALA A 1 90 ? -3.927 -0.112 -10.549 1.00 91.88 90 ALA A C 1
ATOM 713 O O . ALA A 1 90 ? -2.930 -0.834 -10.566 1.00 91.88 90 ALA A O 1
ATOM 714 N N . PHE A 1 91 ? -3.989 1.001 -11.293 1.00 87.88 91 PHE A N 1
ATOM 715 C CA . PHE A 1 91 ? -2.909 1.458 -12.177 1.00 87.88 91 PHE A CA 1
ATOM 716 C C . PHE A 1 91 ? -1.568 1.654 -11.447 1.00 87.88 91 PHE A C 1
ATOM 718 O O . PHE A 1 91 ? -0.507 1.515 -12.054 1.00 87.88 91 PHE A O 1
ATOM 725 N N . THR A 1 92 ? -1.596 1.963 -10.148 1.00 90.69 92 THR A N 1
ATOM 726 C CA . THR A 1 92 ? -0.394 2.160 -9.322 1.00 90.69 92 THR A CA 1
ATOM 727 C C . THR A 1 92 ? 0.360 0.855 -9.067 1.00 90.69 92 THR A C 1
ATOM 729 O O . THR A 1 92 ? 1.561 0.881 -8.807 1.00 90.69 92 THR A O 1
ATOM 732 N N . LEU A 1 93 ? -0.330 -0.284 -9.178 1.00 91.94 93 LEU A N 1
ATOM 733 C CA . LEU A 1 93 ? 0.187 -1.625 -8.909 1.00 91.94 93 LEU A CA 1
ATOM 734 C C . LEU A 1 93 ? 0.796 -2.300 -10.146 1.00 91.94 93 LEU A C 1
ATOM 736 O O . LEU A 1 93 ? 1.384 -3.378 -10.034 1.00 91.94 93 LEU A O 1
ATOM 740 N N . ALA A 1 94 ? 0.657 -1.696 -11.326 1.00 88.31 94 ALA A N 1
ATOM 741 C CA . ALA A 1 94 ? 1.180 -2.249 -12.568 1.00 88.31 94 ALA A CA 1
ATOM 742 C C . ALA A 1 94 ? 2.716 -2.290 -12.571 1.00 88.31 94 ALA A C 1
ATOM 744 O O . ALA A 1 94 ? 3.376 -1.378 -12.071 1.00 88.31 94 ALA A O 1
ATOM 745 N N . TYR A 1 95 ? 3.287 -3.330 -13.182 1.00 82.56 95 TYR A N 1
ATOM 746 C CA . TYR A 1 95 ? 4.721 -3.387 -13.461 1.00 82.56 95 TYR A CA 1
ATOM 747 C C . TYR A 1 95 ? 5.106 -2.218 -14.375 1.00 82.56 95 TYR A C 1
ATOM 749 O O . TYR A 1 95 ? 4.433 -1.958 -15.376 1.00 82.56 95 TYR A O 1
ATOM 757 N N . TRP A 1 96 ? 6.187 -1.510 -14.050 1.00 74.12 96 TRP A N 1
ATOM 758 C CA . TRP A 1 96 ? 6.704 -0.457 -14.924 1.00 74.12 96 TRP A CA 1
ATOM 759 C C . TRP A 1 96 ? 7.588 -1.127 -15.964 1.00 74.12 96 TRP A C 1
ATOM 761 O O . TRP A 1 96 ? 8.809 -1.064 -15.895 1.00 74.12 96 TRP A O 1
ATOM 771 N N . HIS A 1 97 ? 6.963 -1.815 -16.921 1.00 57.78 97 HIS A N 1
ATOM 772 C CA . HIS A 1 97 ? 7.701 -2.315 -18.070 1.00 57.78 97 HIS A CA 1
ATOM 773 C C . HIS A 1 97 ? 8.294 -1.102 -18.770 1.00 57.78 97 HIS A C 1
ATOM 775 O O . HIS A 1 97 ? 7.516 -0.225 -19.139 1.00 57.78 97 HIS A O 1
ATOM 781 N N . ASP A 1 98 ? 9.629 -1.054 -18.847 1.00 49.66 98 ASP A N 1
ATOM 782 C CA . ASP A 1 98 ? 10.467 0.007 -19.411 1.00 49.66 98 ASP A CA 1
ATOM 783 C C . ASP A 1 98 ? 9.654 0.869 -20.386 1.00 49.66 98 ASP A C 1
ATOM 785 O O . ASP A 1 98 ? 9.515 0.559 -21.572 1.00 49.66 98 ASP A O 1
ATOM 789 N N . ALA A 1 99 ? 9.017 1.921 -19.858 1.00 47.34 99 ALA A N 1
ATOM 790 C CA . ALA A 1 99 ? 8.354 2.925 -20.666 1.00 47.34 99 ALA A CA 1
ATOM 791 C C . ALA A 1 99 ? 9.509 3.734 -21.235 1.00 47.34 99 ALA A C 1
ATOM 793 O O . ALA A 1 99 ? 9.876 4.781 -20.696 1.00 47.34 99 ALA A O 1
ATOM 794 N N . GLY A 1 100 ? 10.177 3.133 -22.223 1.00 40.53 100 GLY A N 1
ATOM 795 C CA . GLY A 1 100 ? 11.430 3.603 -22.762 1.00 40.53 100 GLY A CA 1
ATOM 796 C C . GLY A 1 100 ? 11.296 5.082 -23.035 1.00 40.53 100 GLY A C 1
ATOM 797 O O . GLY A 1 100 ? 10.397 5.491 -23.759 1.00 40.53 100 GLY A O 1
ATOM 798 N N . HIS A 1 101 ? 12.167 5.872 -22.411 1.00 38.62 101 HIS A N 1
ATOM 799 C CA . HIS A 1 101 ? 12.435 7.238 -22.825 1.00 38.62 101 HIS A CA 1
ATOM 800 C C . HIS A 1 101 ? 11.183 8.023 -23.260 1.00 38.62 101 HIS A C 1
ATOM 802 O O . HIS A 1 101 ? 11.109 8.490 -24.396 1.00 38.62 101 HIS A O 1
ATOM 808 N N . TYR A 1 102 ? 10.257 8.319 -22.345 1.00 43.25 102 TYR A N 1
ATOM 809 C CA . TYR A 1 102 ? 9.555 9.596 -22.479 1.00 43.25 102 TYR A CA 1
ATOM 810 C C . TYR A 1 102 ? 10.554 10.704 -22.133 1.00 43.25 102 TYR A C 1
ATOM 812 O O . TYR A 1 102 ? 10.512 11.322 -21.070 1.00 43.25 102 TYR A O 1
ATOM 820 N N . ARG A 1 103 ? 11.491 10.947 -23.063 1.00 39.62 103 ARG A N 1
ATOM 821 C CA . ARG A 1 103 ? 12.074 12.269 -23.267 1.00 39.62 103 ARG A CA 1
ATOM 822 C C . ARG A 1 103 ? 10.894 13.169 -23.607 1.00 39.62 103 ARG A C 1
ATOM 824 O O . ARG A 1 103 ? 10.515 13.302 -24.766 1.00 39.62 103 ARG A O 1
ATOM 831 N N . GLY A 1 104 ? 10.271 13.713 -22.566 1.00 35.41 104 GLY A N 1
ATOM 832 C CA . GLY A 1 104 ? 9.411 14.870 -22.688 1.00 35.41 104 GLY A CA 1
ATOM 833 C C . GLY A 1 104 ? 10.241 15.960 -23.339 1.00 35.41 104 GLY A C 1
ATOM 834 O O . GLY A 1 104 ? 11.180 16.479 -22.746 1.00 35.41 104 GLY A O 1
ATOM 835 N N . ILE A 1 105 ? 9.930 16.210 -24.601 1.00 45.09 105 ILE A N 1
ATOM 836 C CA . ILE A 1 105 ? 10.284 17.419 -25.316 1.00 45.09 105 ILE A CA 1
ATOM 837 C C . ILE A 1 105 ? 9.615 18.555 -24.539 1.00 45.09 105 ILE A C 1
ATOM 839 O O . ILE A 1 105 ? 8.386 18.615 -24.505 1.00 45.09 105 ILE A O 1
ATOM 843 N N . GLN A 1 106 ? 10.414 19.384 -23.877 1.00 35.91 106 GLN A N 1
ATOM 844 C CA . GLN A 1 106 ? 10.232 20.831 -23.750 1.00 35.91 106 GLN A CA 1
ATOM 845 C C . GLN A 1 106 ? 11.529 21.450 -23.242 1.00 35.91 106 GLN A C 1
ATOM 847 O O . GLN A 1 106 ? 12.067 20.946 -22.232 1.00 35.91 106 GLN A O 1
#

Foldseek 3Di:
DDPVVVVLQVVLVVVCVVVVLVQWHWDDDDQKIWIWGDDPPDIGTLKIWGDDPPDQKTWMWGQDPVRDIDTDPDIGHSVVVSCCCVPVVVVSSDDPPCPDDPPPDD

Secondary structure (DSSP, 8-state):
--HHHHHHHHHHHHHHHHTT-TTEEEEEETTEEEEEEE-SSSEEEEEEEEEPTTSSEEEEEEE-TTS-EEEEEEEEEHHHHHHHHHTTSGGGGS-----TT-----

pLDDT: mean 86.47, std 15.68, range [35.41, 96.94]

Sequence (106 aa):
MDLDLKISLGFIRNKLQAMGLTHLSVRSQGRSLIIFSMEPKEEAIRAVLTRLDGRQEYVMTIANHRGKWQLVPVVGPLQEMLDMLTDDLAFTLAYWHDAGHYRGIQ

Radius of gyration: 14.29 Å; chains: 1; bounding box: 28×35×44 Å